Protein AF-A0A6A6N5U6-F1 (afdb_monomer)

Solvent-accessible surface area (backbone atoms only — not comparable to full-atom values): 8377 Å² total; per-residue (Å²): 116,73,58,66,79,73,29,61,70,48,81,73,49,75,57,101,58,34,41,31,28,42,36,33,36,92,87,66,54,73,41,81,46,74,48,70,51,99,62,58,75,65,56,50,51,46,48,49,50,46,50,54,54,56,46,68,54,52,45,99,92,49,81,81,57,92,73,93,66,92,74,72,61,67,66,62,62,77,65,44,90,63,82,64,67,68,58,68,69,41,53,82,89,50,30,67,61,45,67,78,37,42,69,42,50,54,51,50,52,53,49,52,48,34,64,33,37,83,52,70,89,68,29,68,53,71,68,58,50,48,59,52,49,68,75,57,109

Sequence (137 aa):
METLLKASAYILGSSKASIVYKAVLADGTAFAVRRIGESGVESFRDFENQVRFTAKFRHPNLVKSAFKSRIKPMDYWFNDRGQNQVLKLADVVIMADVVAKEDAMVACLKLGFSCACFAPEKRPSMKEALQVLEKIT

Structure (mmCIF, N/CA/C/O backbone):
data_AF-A0A6A6N5U6-F1
#
_entry.id   AF-A0A6A6N5U6-F1
#
loop_
_atom_site.group_PDB
_atom_site.id
_atom_site.type_symbol
_atom_site.label_atom_id
_atom_site.label_alt_id
_atom_site.label_comp_id
_atom_site.label_asym_id
_atom_site.label_entity_id
_atom_site.label_seq_id
_atom_site.pdbx_PDB_ins_code
_atom_site.Cartn_x
_atom_site.Cartn_y
_atom_site.Cartn_z
_atom_site.occupancy
_atom_site.B_iso_or_equiv
_atom_site.auth_seq_id
_atom_site.auth_comp_id
_atom_site.auth_asym_id
_atom_site.auth_atom_id
_atom_site.pdbx_PDB_model_num
ATOM 1 N N . MET A 1 1 ? -8.629 -19.668 13.238 1.00 44.62 1 MET A N 1
ATOM 2 C CA . MET A 1 1 ? -9.099 -20.030 11.880 1.00 44.62 1 MET A CA 1
ATOM 3 C C . MET A 1 1 ? -10.590 -20.350 11.869 1.00 44.62 1 MET A C 1
ATOM 5 O O . MET A 1 1 ? -11.243 -20.008 10.897 1.00 44.62 1 MET A O 1
ATOM 9 N N . GLU A 1 2 ? -11.147 -20.912 12.944 1.00 44.00 2 GLU A N 1
ATOM 10 C CA . GLU A 1 2 ? -12.566 -21.303 13.044 1.00 44.00 2 GLU A CA 1
ATOM 11 C C . GLU A 1 2 ? -13.583 -20.167 12.832 1.00 44.00 2 GLU A C 1
ATOM 13 O O . GLU A 1 2 ? -14.662 -20.400 12.300 1.00 44.00 2 GLU A O 1
ATOM 18 N N . THR A 1 3 ? -13.240 -18.922 13.174 1.00 51.66 3 THR A N 1
ATOM 19 C CA . THR A 1 3 ? -14.120 -17.757 12.973 1.00 51.66 3 THR A CA 1
ATOM 20 C C . THR A 1 3 ? -14.298 -17.353 11.510 1.00 51.66 3 THR A C 1
ATOM 22 O O . THR A 1 3 ? -15.339 -16.803 11.167 1.00 51.66 3 THR A O 1
ATOM 25 N N . LEU A 1 4 ? -13.331 -17.648 10.633 1.00 52.62 4 LEU A N 1
ATOM 26 C CA . LEU A 1 4 ? -13.454 -17.369 9.195 1.00 52.62 4 LEU A CA 1
ATOM 27 C C . LEU A 1 4 ? -14.400 -18.350 8.496 1.00 52.62 4 LEU A C 1
ATOM 29 O O . LEU A 1 4 ? -15.050 -17.975 7.529 1.00 52.62 4 LEU A O 1
ATOM 33 N N . LEU A 1 5 ? -14.511 -19.583 8.998 1.00 53.44 5 LEU A N 1
ATOM 34 C CA . LEU A 1 5 ? -15.376 -20.617 8.418 1.00 53.44 5 LEU A CA 1
ATOM 35 C C . LEU A 1 5 ? -16.870 -20.381 8.698 1.00 53.44 5 LEU A C 1
ATOM 37 O O . LEU A 1 5 ? -17.711 -20.966 8.027 1.00 53.44 5 LEU A O 1
ATOM 41 N N . LYS A 1 6 ? -17.204 -19.513 9.664 1.00 56.66 6 LYS A N 1
ATOM 42 C CA . LYS A 1 6 ? -18.583 -19.100 9.990 1.00 56.66 6 LYS A CA 1
ATOM 43 C C . LYS A 1 6 ? -18.967 -17.734 9.407 1.00 56.66 6 LYS A C 1
ATOM 45 O O . LYS A 1 6 ? -20.080 -17.271 9.637 1.00 56.66 6 LYS A O 1
ATOM 50 N N . ALA A 1 7 ? -18.054 -17.068 8.701 1.00 61.91 7 ALA A N 1
ATOM 51 C CA . ALA A 1 7 ? -18.298 -15.744 8.145 1.00 61.91 7 ALA A CA 1
ATOM 52 C C . ALA A 1 7 ? -19.185 -15.836 6.896 1.00 61.91 7 ALA A C 1
ATOM 54 O O . ALA A 1 7 ? -18.910 -16.628 5.993 1.00 61.91 7 ALA A O 1
ATOM 55 N N . SER A 1 8 ? -20.213 -14.989 6.800 1.00 68.81 8 SER A N 1
ATOM 56 C CA . SER A 1 8 ? -20.893 -14.771 5.523 1.00 68.81 8 SER A CA 1
ATOM 57 C C . SER A 1 8 ? -19.930 -14.054 4.571 1.00 68.81 8 SER A C 1
ATOM 59 O O . SER A 1 8 ? -19.251 -13.094 4.953 1.00 68.81 8 SER A O 1
ATOM 61 N N . ALA A 1 9 ? -19.825 -14.559 3.341 1.00 74.50 9 ALA A N 1
ATOM 62 C CA . ALA A 1 9 ? -18.918 -14.038 2.328 1.00 74.50 9 ALA A CA 1
ATOM 63 C C . ALA A 1 9 ? -19.692 -13.670 1.062 1.00 74.50 9 ALA A C 1
ATOM 65 O O . ALA A 1 9 ? -20.457 -14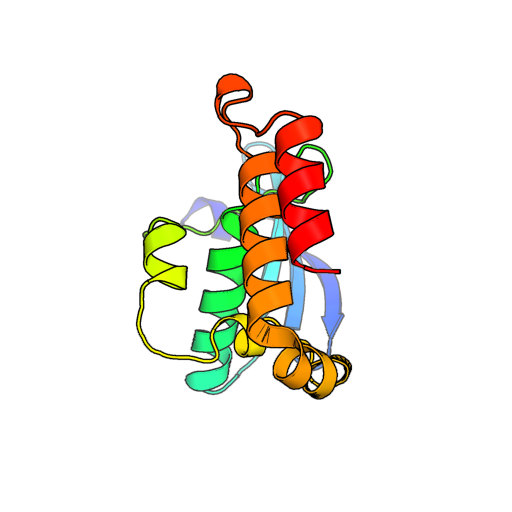.479 0.542 1.00 74.50 9 ALA A O 1
ATOM 66 N N . TYR A 1 10 ? -19.468 -12.463 0.550 1.00 83.06 10 TYR A N 1
ATOM 67 C CA . TYR A 1 10 ? -20.023 -12.020 -0.728 1.00 83.06 10 TYR A CA 1
ATOM 68 C C . TYR A 1 10 ? -18.951 -11.356 -1.585 1.00 83.06 10 TYR A C 1
ATOM 70 O O . TYR A 1 10 ? -18.010 -10.749 -1.069 1.00 83.06 10 TYR A O 1
ATOM 78 N N . ILE A 1 11 ? -19.068 -11.500 -2.903 1.00 88.31 11 ILE A N 1
ATOM 79 C CA . ILE A 1 11 ? -18.075 -10.998 -3.854 1.00 88.31 11 ILE A CA 1
ATOM 80 C C . ILE A 1 11 ? -18.199 -9.473 -3.947 1.00 88.31 11 ILE A C 1
ATOM 82 O O . ILE A 1 11 ? -19.277 -8.944 -4.197 1.00 88.31 11 ILE A O 1
ATOM 86 N N . LEU A 1 12 ? -17.082 -8.777 -3.742 1.00 89.75 12 LEU A N 1
ATOM 87 C CA . LEU A 1 12 ? -16.948 -7.336 -3.974 1.00 89.75 12 LEU A CA 1
ATOM 88 C C . LEU A 1 12 ? -16.442 -7.030 -5.385 1.00 89.75 12 LEU A C 1
ATOM 90 O O . LEU A 1 12 ? -16.723 -5.966 -5.924 1.00 89.75 12 LEU A O 1
ATOM 94 N N . GLY A 1 13 ? -15.670 -7.945 -5.973 1.00 89.00 13 GLY A N 1
ATOM 95 C CA . GLY A 1 13 ? -15.162 -7.803 -7.330 1.00 89.00 13 GLY A CA 1
ATOM 96 C C . GLY A 1 13 ? -14.256 -8.958 -7.734 1.00 89.00 13 GLY A C 1
ATOM 97 O O . GLY A 1 13 ? -13.700 -9.661 -6.887 1.00 89.00 13 GLY A O 1
ATOM 98 N N . SER A 1 14 ? -14.093 -9.140 -9.039 1.00 88.19 14 SER A N 1
ATOM 99 C CA . SER A 1 14 ? -13.239 -10.169 -9.630 1.00 88.19 14 SER A CA 1
ATOM 100 C C . SER A 1 14 ? -12.376 -9.583 -10.741 1.00 88.19 14 SER A C 1
ATOM 102 O O . SER A 1 14 ? -12.836 -8.761 -11.527 1.00 88.19 14 SER A O 1
ATOM 104 N N . SER A 1 15 ? -11.140 -10.053 -10.834 1.00 79.81 15 SER A N 1
ATOM 105 C CA . SER A 1 15 ? -10.243 -9.871 -11.970 1.00 79.81 15 SER A CA 1
ATOM 106 C C . SER A 1 15 ? -9.791 -11.242 -12.479 1.00 79.81 15 SER A C 1
ATOM 108 O O . SER A 1 15 ? -9.983 -12.254 -11.807 1.00 79.81 15 SER A O 1
ATOM 110 N N . LYS A 1 16 ? -9.137 -11.289 -13.647 1.00 77.19 16 LYS A N 1
ATOM 111 C CA . LYS A 1 16 ? -8.607 -12.537 -14.231 1.00 77.19 16 LYS A CA 1
ATOM 112 C C . LYS A 1 16 ? -7.696 -13.322 -13.269 1.00 77.19 16 LYS A C 1
ATOM 114 O O . LYS A 1 16 ? -7.601 -14.536 -13.381 1.00 77.19 16 LYS A O 1
ATOM 119 N N . ALA A 1 17 ? -7.047 -12.634 -12.327 1.00 71.94 17 ALA A N 1
ATOM 120 C CA . ALA A 1 17 ? -6.072 -13.211 -11.403 1.00 71.94 17 ALA A CA 1
ATOM 121 C C . ALA A 1 17 ? -6.533 -13.257 -9.932 1.00 71.94 17 ALA A C 1
ATOM 123 O O . ALA A 1 17 ? -5.829 -13.816 -9.089 1.00 71.94 17 ALA A O 1
ATOM 124 N N . SER A 1 18 ? -7.673 -12.653 -9.573 1.00 77.69 18 SER A N 1
ATOM 125 C CA . SER A 1 18 ? -8.087 -12.574 -8.165 1.00 77.69 18 SER A CA 1
ATOM 126 C C . SER A 1 18 ? -9.582 -12.348 -7.974 1.00 77.69 18 SER A C 1
ATOM 128 O O . SER A 1 18 ? -10.248 -11.754 -8.816 1.00 77.69 18 SER A O 1
ATOM 130 N N . ILE A 1 19 ? -10.100 -12.755 -6.819 1.00 84.25 19 ILE A N 1
ATOM 131 C CA . ILE A 1 19 ? -11.459 -12.433 -6.377 1.00 84.25 19 ILE A CA 1
ATOM 132 C C . ILE A 1 19 ? -11.366 -11.777 -5.004 1.00 84.25 19 ILE A C 1
ATOM 134 O O . ILE A 1 19 ? -10.645 -12.255 -4.127 1.00 84.25 19 ILE A O 1
ATOM 138 N N . VAL A 1 20 ? -12.085 -10.676 -4.813 1.00 87.56 20 VAL A N 1
ATOM 139 C CA . VAL A 1 20 ? -12.192 -9.974 -3.535 1.00 87.56 20 VAL A CA 1
ATOM 140 C C . VAL A 1 20 ? -13.560 -10.254 -2.929 1.00 87.56 20 VAL A C 1
ATOM 142 O O . VAL A 1 20 ? -14.584 -10.026 -3.570 1.00 87.56 20 VAL A O 1
ATOM 145 N N . TYR A 1 21 ? -13.574 -10.712 -1.682 1.00 90.19 21 TYR A N 1
ATOM 146 C CA . TYR A 1 21 ? -14.773 -10.977 -0.892 1.00 90.19 21 TYR A CA 1
ATOM 147 C C . TYR A 1 21 ? -14.871 -9.979 0.257 1.00 90.19 21 TYR A C 1
ATOM 149 O O . TYR A 1 21 ? -13.846 -9.583 0.811 1.00 90.19 21 TYR A O 1
ATOM 157 N N . LYS A 1 22 ? -16.084 -9.633 0.683 1.00 88.56 22 LYS A N 1
ATOM 158 C CA . LYS A 1 22 ? -16.311 -9.117 2.033 1.00 88.56 22 LYS A CA 1
ATOM 159 C C . LYS A 1 22 ? -16.624 -10.296 2.942 1.00 88.56 22 LYS A C 1
ATOM 161 O O . LYS A 1 22 ? -17.596 -10.998 2.694 1.00 88.56 22 LYS A O 1
ATOM 166 N N . ALA A 1 23 ? -15.813 -10.484 3.976 1.00 87.19 23 ALA A N 1
ATOM 167 C CA . ALA A 1 23 ? -16.039 -11.451 5.042 1.00 87.19 23 ALA A CA 1
ATOM 168 C C . ALA A 1 23 ? -16.414 -10.705 6.324 1.00 87.19 23 ALA A C 1
ATOM 170 O O . ALA A 1 23 ? -15.704 -9.781 6.719 1.00 87.19 23 ALA A O 1
ATOM 171 N N . VAL A 1 24 ? -17.514 -11.090 6.968 1.00 86.56 24 VAL A N 1
ATOM 172 C CA . VAL A 1 24 ? -17.937 -10.518 8.256 1.00 86.56 24 VAL A CA 1
ATOM 173 C C . VAL A 1 24 ? -17.730 -11.563 9.347 1.00 86.56 24 VAL A C 1
ATOM 175 O O . VAL A 1 24 ? -18.308 -12.646 9.283 1.00 86.56 24 VAL A O 1
ATOM 178 N N . LEU A 1 25 ? -16.867 -11.265 10.319 1.00 84.38 25 LEU A N 1
ATOM 179 C CA . LEU A 1 25 ? -16.624 -12.144 11.462 1.00 84.38 25 LEU A CA 1
ATOM 180 C C . LEU A 1 25 ? -17.823 -12.149 12.422 1.00 84.38 25 LEU A C 1
ATOM 182 O O . LEU A 1 25 ? -18.683 -11.274 12.373 1.00 84.38 25 LEU A O 1
ATOM 186 N N . ALA A 1 26 ? -17.849 -13.121 13.337 1.00 81.88 26 ALA A N 1
ATOM 187 C CA . ALA A 1 26 ? -18.910 -13.256 14.339 1.00 81.88 26 ALA A CA 1
ATOM 188 C C . ALA A 1 26 ? -19.056 -12.030 15.265 1.00 81.88 26 ALA A C 1
ATOM 190 O O . ALA A 1 26 ? -20.136 -11.796 15.792 1.00 81.88 26 ALA A O 1
ATOM 191 N N . ASP A 1 27 ? -17.990 -11.243 15.442 1.00 84.56 27 ASP A N 1
ATOM 192 C CA . ASP A 1 27 ? -17.999 -9.990 16.209 1.00 84.56 27 ASP A CA 1
ATOM 193 C C . ASP A 1 27 ? -18.498 -8.772 15.400 1.00 84.56 27 ASP A C 1
ATOM 195 O O . ASP A 1 27 ? -18.491 -7.650 15.898 1.00 84.56 27 ASP A O 1
ATOM 199 N N . GLY A 1 28 ? -18.921 -8.976 14.147 1.00 84.62 28 GLY A N 1
ATOM 200 C CA . GLY A 1 28 ? -19.375 -7.924 13.236 1.00 84.62 28 GLY A CA 1
ATOM 201 C C . GLY A 1 28 ? -18.254 -7.228 12.455 1.00 84.62 28 GLY A C 1
ATOM 202 O O . GLY A 1 28 ? -18.543 -6.421 11.567 1.00 84.62 28 GLY A O 1
ATOM 203 N N . THR A 1 29 ? -16.981 -7.545 12.714 1.00 85.56 29 THR A N 1
ATOM 204 C CA . THR A 1 29 ? -15.850 -6.938 11.998 1.00 85.56 29 THR A CA 1
ATOM 205 C C . THR A 1 29 ? -15.828 -7.396 10.542 1.00 85.56 29 THR A C 1
ATOM 207 O O . THR A 1 29 ? -15.764 -8.593 10.249 1.00 85.56 29 THR A O 1
ATOM 210 N N . ALA A 1 30 ? -15.835 -6.441 9.611 1.00 87.06 30 ALA A N 1
ATOM 211 C CA . ALA A 1 30 ? -15.784 -6.711 8.179 1.00 87.06 30 ALA A CA 1
ATOM 212 C C . ALA A 1 30 ? -14.354 -6.622 7.620 1.00 87.06 30 ALA A C 1
ATOM 214 O O . ALA A 1 30 ? -13.635 -5.653 7.859 1.00 87.06 30 ALA A O 1
ATOM 215 N N . PHE A 1 31 ? -13.977 -7.602 6.802 1.00 86.12 31 PHE A N 1
ATOM 216 C CA . PHE A 1 31 ? -12.699 -7.679 6.099 1.00 86.12 31 PHE A CA 1
ATOM 217 C C . PHE A 1 31 ? -12.920 -7.770 4.593 1.00 86.12 31 PHE A C 1
ATOM 219 O O . PHE A 1 31 ? -13.789 -8.508 4.133 1.00 86.12 31 PHE A O 1
ATOM 226 N N . ALA A 1 32 ? -12.081 -7.082 3.820 1.00 88.31 32 ALA A N 1
ATOM 227 C CA . ALA A 1 32 ? -11.906 -7.384 2.406 1.00 88.31 32 ALA A CA 1
ATOM 228 C C . ALA A 1 32 ? -10.840 -8.481 2.265 1.00 88.31 32 ALA A C 1
ATOM 230 O O . ALA A 1 32 ? -9.681 -8.283 2.631 1.00 88.31 32 ALA A O 1
ATOM 231 N N . VAL A 1 33 ? -11.226 -9.644 1.749 1.00 85.75 33 VAL A N 1
ATOM 232 C CA . VAL A 1 33 ? -10.345 -10.798 1.544 1.00 85.75 33 VAL A CA 1
ATOM 233 C C . VAL A 1 33 ? -10.093 -10.945 0.053 1.00 85.75 33 VAL A C 1
ATOM 235 O O . VAL A 1 33 ? -11.004 -11.287 -0.693 1.00 85.75 33 VAL A O 1
ATOM 238 N N . ARG A 1 34 ? -8.862 -10.701 -0.403 1.00 84.25 34 ARG A N 1
ATOM 239 C CA . ARG A 1 34 ? -8.464 -10.963 -1.792 1.00 84.25 34 ARG A CA 1
ATOM 240 C C . ARG A 1 34 ? -7.886 -12.374 -1.894 1.00 84.25 34 ARG A C 1
ATOM 242 O O . ARG A 1 34 ? -6.772 -12.617 -1.440 1.00 84.25 34 ARG A O 1
ATOM 249 N N . ARG A 1 35 ? -8.640 -13.298 -2.491 1.00 81.12 35 ARG A N 1
ATOM 250 C CA . ARG A 1 35 ? -8.143 -14.617 -2.903 1.00 81.12 35 ARG A CA 1
ATOM 251 C C . ARG A 1 35 ? -7.420 -14.460 -4.232 1.00 81.12 35 ARG A C 1
ATOM 253 O O . ARG A 1 35 ? -8.002 -13.964 -5.196 1.00 81.12 35 ARG A O 1
ATOM 260 N N . ILE A 1 36 ? -6.173 -14.897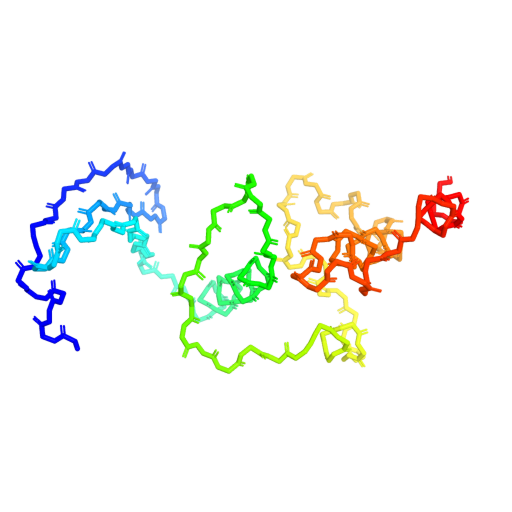 -4.277 1.00 76.56 36 ILE A N 1
ATOM 261 C CA . ILE A 1 36 ? -5.392 -14.971 -5.510 1.00 76.56 36 ILE A CA 1
ATOM 262 C C . ILE A 1 36 ? -5.704 -16.311 -6.193 1.00 76.56 36 ILE A C 1
ATOM 264 O O . ILE A 1 36 ? -5.921 -17.313 -5.504 1.00 76.56 36 ILE A O 1
ATOM 268 N N . GLY A 1 37 ? -5.829 -16.313 -7.523 1.00 71.62 37 GLY A N 1
ATOM 269 C CA . GLY A 1 37 ? -6.000 -17.537 -8.315 1.00 71.62 37 GLY A CA 1
ATOM 270 C C . GLY A 1 37 ? -4.747 -18.421 -8.309 1.00 71.62 37 GLY A C 1
ATOM 271 O O . GLY A 1 37 ? -3.729 -18.054 -7.718 1.00 71.62 37 GLY A O 1
ATOM 272 N N . GLU A 1 38 ? -4.809 -19.582 -8.973 1.00 65.62 38 GLU A N 1
ATOM 273 C CA . GLU A 1 38 ? -3.606 -20.383 -9.231 1.00 65.62 38 GLU A CA 1
ATOM 274 C C . GLU A 1 38 ? -2.588 -19.522 -9.974 1.00 65.62 38 GLU A C 1
ATOM 276 O O . GLU A 1 38 ? -2.832 -19.000 -11.060 1.00 65.62 38 GLU A O 1
ATOM 281 N N . SER A 1 39 ? -1.465 -19.303 -9.312 1.00 59.56 39 SER A N 1
ATOM 282 C CA . SER A 1 39 ? -0.405 -18.422 -9.752 1.00 59.56 39 SER A CA 1
ATOM 283 C C . SER A 1 39 ? 0.896 -19.100 -9.317 1.00 59.56 39 SER A C 1
ATOM 285 O O . SER A 1 39 ? 0.950 -19.718 -8.250 1.00 59.56 39 SER A O 1
ATOM 287 N N . GLY A 1 40 ? 1.905 -19.118 -10.191 1.00 60.06 40 GLY A N 1
ATOM 288 C CA . GLY A 1 40 ? 3.168 -19.811 -9.930 1.00 60.06 40 GLY A CA 1
ATOM 289 C C . GLY A 1 40 ? 3.852 -19.329 -8.643 1.00 60.06 40 GLY A C 1
ATOM 290 O O . GLY A 1 40 ? 3.560 -18.250 -8.118 1.00 60.06 40 GLY A O 1
ATOM 291 N N . VAL A 1 41 ? 4.806 -20.114 -8.139 1.00 56.78 41 VAL A N 1
ATOM 292 C CA . VAL A 1 41 ? 5.561 -19.810 -6.905 1.00 56.78 41 VAL A CA 1
ATOM 293 C C . VAL A 1 41 ? 6.155 -18.391 -6.923 1.00 56.78 41 VAL A C 1
ATOM 295 O O . VAL A 1 41 ? 6.171 -17.712 -5.897 1.00 56.78 41 VAL A O 1
ATOM 298 N N . GLU A 1 42 ? 6.580 -17.912 -8.093 1.00 57.06 42 GLU A N 1
ATOM 299 C CA . GLU A 1 42 ? 7.118 -16.559 -8.283 1.00 57.06 42 GLU A CA 1
ATOM 300 C C . GLU A 1 42 ? 6.065 -15.468 -8.054 1.00 57.06 42 GLU A C 1
ATOM 302 O O . GLU A 1 42 ? 6.284 -14.569 -7.247 1.00 57.06 42 GLU A O 1
ATOM 307 N N . SER A 1 43 ? 4.870 -15.602 -8.635 1.00 66.44 43 SER A N 1
ATOM 308 C CA . SER A 1 43 ? 3.771 -14.652 -8.412 1.00 66.44 43 SER A CA 1
ATOM 309 C C . SER A 1 43 ? 3.257 -14.634 -6.970 1.00 66.44 43 SER A C 1
ATOM 311 O O . SER A 1 43 ? 2.845 -13.580 -6.484 1.00 66.44 43 SER A O 1
ATOM 313 N N . PHE A 1 44 ? 3.331 -15.757 -6.245 1.00 67.56 44 PHE A N 1
ATOM 314 C CA . PHE A 1 44 ? 3.035 -15.769 -4.810 1.00 67.56 44 PHE A CA 1
ATOM 315 C C . PHE A 1 44 ? 4.100 -15.011 -4.009 1.00 67.56 44 PHE A C 1
ATOM 317 O O . PHE A 1 44 ? 3.766 -14.256 -3.096 1.00 67.56 44 PHE A O 1
ATOM 324 N N . ARG A 1 45 ? 5.380 -15.175 -4.366 1.00 68.38 45 ARG A N 1
ATOM 325 C CA . ARG A 1 45 ? 6.494 -14.462 -3.730 1.00 68.38 45 ARG A CA 1
ATOM 326 C C . ARG A 1 45 ? 6.410 -12.958 -3.982 1.00 68.38 45 ARG A C 1
ATOM 328 O O . ARG A 1 45 ? 6.598 -12.183 -3.048 1.00 68.38 45 ARG A O 1
ATOM 335 N N . ASP A 1 46 ? 6.087 -12.540 -5.200 1.00 68.44 46 ASP A N 1
ATOM 336 C CA . ASP A 1 46 ? 5.913 -11.126 -5.542 1.00 68.44 46 ASP A CA 1
ATOM 337 C C . ASP A 1 46 ? 4.694 -10.519 -4.848 1.00 68.44 46 ASP A C 1
ATOM 339 O O . ASP A 1 46 ? 4.787 -9.434 -4.270 1.00 68.44 46 ASP A O 1
ATOM 343 N N . PHE A 1 47 ? 3.586 -11.260 -4.787 1.00 70.75 47 PHE A N 1
ATOM 344 C CA . PHE A 1 47 ? 2.419 -10.869 -4.003 1.00 70.75 47 PHE A CA 1
ATOM 345 C C . P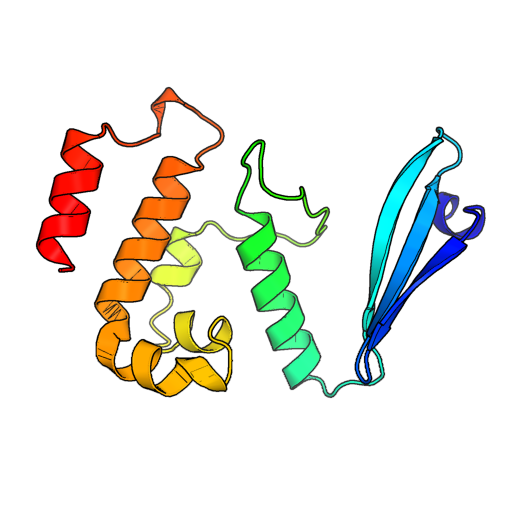HE A 1 47 ? 2.745 -10.731 -2.510 1.00 70.75 47 PHE A C 1
ATOM 347 O O . PHE A 1 47 ? 2.404 -9.716 -1.901 1.00 70.75 47 PHE A O 1
ATOM 354 N N . GLU A 1 48 ? 3.439 -11.705 -1.909 1.00 74.00 48 GLU A N 1
ATOM 355 C CA . GLU A 1 48 ? 3.876 -11.608 -0.513 1.00 74.00 48 GLU A CA 1
ATOM 356 C C . GLU A 1 48 ? 4.755 -10.370 -0.304 1.00 74.00 48 GLU A C 1
ATOM 358 O O . GLU A 1 48 ? 4.575 -9.658 0.686 1.00 74.00 48 GLU A O 1
ATOM 363 N N . ASN A 1 49 ? 5.675 -10.084 -1.225 1.00 72.38 49 ASN A N 1
ATOM 364 C CA . ASN A 1 49 ? 6.549 -8.918 -1.141 1.00 72.38 49 ASN A CA 1
ATOM 365 C C . ASN A 1 49 ? 5.744 -7.610 -1.192 1.00 72.38 49 ASN A C 1
ATOM 367 O O . ASN A 1 49 ? 5.934 -6.746 -0.332 1.00 72.38 49 ASN A O 1
ATOM 371 N N . GLN A 1 50 ? 4.800 -7.488 -2.130 1.00 71.31 50 GLN A N 1
ATOM 372 C CA . GLN A 1 50 ? 3.923 -6.319 -2.250 1.00 71.31 50 GLN A CA 1
ATOM 373 C C . GLN A 1 50 ? 3.040 -6.130 -1.010 1.00 71.31 50 GLN A C 1
ATOM 375 O O . GLN A 1 50 ? 2.963 -5.027 -0.460 1.00 71.31 50 GLN A O 1
ATOM 380 N N . VAL A 1 51 ? 2.406 -7.197 -0.516 1.00 75.12 51 VAL A N 1
ATOM 381 C CA . VAL A 1 51 ? 1.564 -7.147 0.691 1.00 75.12 51 VAL A CA 1
ATOM 382 C C . VAL A 1 51 ? 2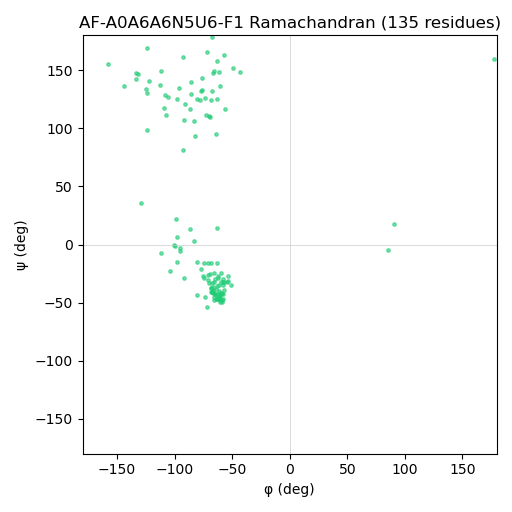.402 -6.823 1.924 1.00 75.12 51 VAL A C 1
ATOM 384 O O . VAL A 1 51 ? 2.013 -5.985 2.733 1.00 75.12 51 VAL A O 1
ATOM 387 N N . ARG A 1 52 ? 3.585 -7.428 2.072 1.00 74.69 52 ARG A N 1
ATOM 388 C CA . ARG A 1 52 ? 4.505 -7.146 3.181 1.00 74.69 52 ARG A CA 1
ATOM 389 C C . ARG A 1 52 ? 4.993 -5.700 3.153 1.00 74.69 52 ARG A C 1
ATOM 391 O O . ARG A 1 52 ? 5.199 -5.128 4.221 1.00 74.69 52 ARG A O 1
ATOM 398 N N . PHE A 1 53 ? 5.205 -5.121 1.973 1.00 72.44 53 PHE A N 1
ATOM 399 C CA . PHE A 1 53 ? 5.622 -3.729 1.831 1.00 72.44 53 PHE A CA 1
ATOM 400 C C . PHE A 1 53 ? 4.484 -2.764 2.165 1.00 72.44 53 PHE A C 1
ATOM 402 O O . PHE A 1 53 ? 4.628 -1.924 3.051 1.00 72.44 53 PHE A O 1
ATOM 409 N N . THR A 1 54 ? 3.328 -2.930 1.525 1.00 73.62 54 THR A N 1
ATOM 410 C CA . THR A 1 54 ? 2.147 -2.085 1.763 1.00 73.62 54 THR A CA 1
ATOM 411 C C . THR A 1 54 ? 1.655 -2.174 3.209 1.00 73.62 54 THR A C 1
ATOM 413 O O . THR A 1 54 ? 1.309 -1.149 3.792 1.00 73.62 54 THR A O 1
ATOM 416 N N . ALA A 1 55 ? 1.752 -3.344 3.851 1.00 76.81 55 ALA A N 1
ATOM 417 C CA . ALA A 1 55 ? 1.403 -3.530 5.262 1.00 76.81 55 ALA A CA 1
ATOM 418 C C . ALA A 1 55 ? 2.262 -2.743 6.255 1.00 76.81 55 ALA A C 1
ATOM 420 O O . ALA A 1 55 ? 1.871 -2.593 7.417 1.00 76.81 55 ALA A O 1
ATOM 421 N N . LYS A 1 56 ? 3.424 -2.236 5.827 1.00 73.81 56 LYS A N 1
ATOM 422 C CA . LYS A 1 56 ? 4.256 -1.360 6.657 1.00 73.81 56 LYS A CA 1
ATOM 423 C C . LYS A 1 56 ? 3.679 0.052 6.748 1.00 73.81 56 LYS A C 1
ATOM 425 O O . LYS A 1 56 ? 3.914 0.720 7.752 1.00 73.81 56 LYS A O 1
ATOM 430 N N . PHE A 1 57 ? 2.916 0.504 5.752 1.00 74.62 57 PHE A N 1
ATOM 431 C CA . PHE A 1 57 ? 2.325 1.838 5.765 1.00 74.62 57 PHE A CA 1
ATOM 432 C C . PHE A 1 57 ? 1.097 1.881 6.673 1.00 74.62 57 PHE A C 1
ATOM 434 O O . PHE A 1 57 ? 0.136 1.131 6.506 1.00 74.62 57 PHE A O 1
ATOM 441 N N . ARG A 1 58 ? 1.115 2.799 7.642 1.00 74.88 58 ARG A N 1
ATOM 442 C CA . ARG A 1 58 ? -0.035 3.092 8.500 1.00 74.88 58 ARG A CA 1
ATOM 443 C C . ARG A 1 58 ? -0.371 4.566 8.404 1.00 74.88 58 ARG A C 1
ATOM 445 O O . ARG A 1 58 ? 0.221 5.392 9.085 1.00 74.88 58 ARG A O 1
ATOM 452 N N . HIS A 1 59 ? -1.364 4.877 7.585 1.00 76.00 59 HIS A N 1
ATOM 453 C CA . HIS A 1 59 ? -1.845 6.238 7.401 1.00 76.00 59 HIS A CA 1
ATOM 454 C C . HIS A 1 59 ? -3.377 6.262 7.496 1.00 76.00 59 HIS A C 1
ATOM 456 O O . HIS A 1 59 ? -3.999 5.292 7.064 1.00 76.00 59 HIS A O 1
ATOM 462 N N . PRO A 1 60 ? -4.009 7.332 8.020 1.00 77.94 60 PRO A N 1
ATOM 463 C CA . PRO A 1 60 ? -5.471 7.438 8.085 1.00 77.94 60 PRO A CA 1
ATOM 464 C C . PRO A 1 60 ? -6.177 7.220 6.738 1.00 77.94 60 PRO A C 1
ATOM 466 O O . PRO A 1 60 ? -7.265 6.658 6.703 1.00 77.94 60 PRO A O 1
ATOM 469 N N . ASN A 1 61 ? -5.516 7.596 5.639 1.00 81.44 61 ASN A N 1
ATOM 470 C CA . ASN A 1 61 ? -6.047 7.482 4.275 1.00 81.44 61 ASN A CA 1
ATOM 471 C C . ASN A 1 61 ? -5.563 6.228 3.521 1.00 81.44 61 ASN A C 1
ATOM 473 O O . ASN A 1 61 ? -5.814 6.105 2.326 1.00 81.44 61 ASN A O 1
ATOM 477 N N . LEU A 1 62 ? -4.838 5.316 4.181 1.00 78.12 62 LEU A N 1
ATOM 478 C CA . LEU A 1 62 ? -4.410 4.044 3.594 1.00 78.12 62 LEU A CA 1
ATOM 479 C C . LEU A 1 62 ? -5.123 2.884 4.285 1.00 78.12 62 LEU A C 1
ATOM 481 O O . LEU A 1 62 ? -5.241 2.834 5.511 1.00 78.12 62 LEU A O 1
ATOM 485 N N . VAL A 1 63 ? -5.578 1.921 3.485 1.00 80.50 63 VAL A N 1
ATOM 486 C CA . VAL A 1 63 ? -6.241 0.723 4.000 1.00 80.50 63 VAL A CA 1
ATOM 487 C C . VAL A 1 63 ? -5.256 -0.071 4.854 1.00 80.50 63 VAL A C 1
ATOM 489 O O . VAL A 1 63 ? -4.179 -0.452 4.400 1.00 80.50 63 VAL A O 1
ATOM 492 N N . LYS A 1 64 ? -5.644 -0.363 6.098 1.00 77.56 64 LYS A N 1
ATOM 493 C CA . LYS A 1 64 ? -4.863 -1.230 6.984 1.00 77.56 64 LYS A CA 1
ATOM 494 C C . LYS A 1 64 ? -4.943 -2.667 6.477 1.00 77.56 64 LYS A C 1
ATOM 496 O O . LYS A 1 64 ? -5.986 -3.308 6.586 1.00 77.56 64 LYS A O 1
ATOM 501 N N . SER A 1 65 ? -3.841 -3.199 5.966 1.00 72.25 65 SER A N 1
ATOM 502 C CA . SER A 1 65 ? -3.749 -4.618 5.619 1.00 72.25 65 SER A CA 1
ATOM 503 C C . SER A 1 65 ? -3.345 -5.454 6.836 1.00 72.25 65 SER A C 1
ATOM 505 O O . SER A 1 65 ? -2.336 -5.175 7.487 1.00 72.25 65 SER A O 1
ATOM 507 N N . ALA A 1 66 ? -4.094 -6.518 7.119 1.00 65.06 66 ALA A N 1
ATOM 508 C CA . ALA A 1 66 ? -3.769 -7.488 8.160 1.00 65.06 66 ALA A CA 1
ATOM 509 C C . ALA A 1 66 ? -2.967 -8.662 7.569 1.00 65.06 66 ALA A C 1
ATOM 511 O O . ALA A 1 66 ? -3.523 -9.716 7.271 1.00 65.06 66 ALA A O 1
ATOM 512 N N . PHE A 1 67 ? -1.655 -8.485 7.387 1.00 68.25 67 PHE A N 1
ATOM 513 C CA . PHE A 1 67 ? -0.749 -9.571 6.996 1.00 68.25 67 PHE A CA 1
ATOM 514 C C . PHE A 1 67 ? -0.032 -10.133 8.232 1.00 68.25 67 PHE A C 1
ATOM 516 O O . PHE A 1 67 ? 0.574 -9.380 8.992 1.00 68.25 67 PHE A O 1
ATOM 523 N N . LYS A 1 68 ? -0.122 -11.450 8.465 1.00 55.09 68 LYS A N 1
ATOM 524 C CA . LYS A 1 68 ? 0.346 -12.118 9.702 1.00 55.09 68 LYS A CA 1
ATOM 525 C C . LYS A 1 68 ? 1.730 -12.784 9.602 1.00 55.09 68 LYS A C 1
ATOM 527 O O . LYS A 1 68 ? 2.031 -13.674 10.392 1.00 55.09 68 LYS A O 1
ATOM 532 N N . SER A 1 69 ? 2.586 -12.386 8.664 1.00 60.38 69 SER A N 1
ATOM 533 C CA . SER A 1 69 ? 3.973 -12.879 8.626 1.00 60.38 69 SER A CA 1
ATOM 534 C C . SER A 1 69 ? 4.925 -11.947 9.392 1.00 60.38 69 SER A C 1
ATOM 536 O O . SER A 1 69 ? 4.592 -10.793 9.665 1.00 60.38 69 SER A O 1
ATOM 538 N N . ARG A 1 70 ? 6.122 -12.431 9.767 1.00 58.81 70 ARG A N 1
ATOM 539 C CA . ARG A 1 70 ? 7.168 -11.590 10.378 1.00 58.81 70 ARG A CA 1
ATOM 540 C C . ARG A 1 70 ? 7.624 -10.525 9.372 1.00 58.81 70 ARG A C 1
ATOM 542 O O . ARG A 1 70 ? 8.499 -10.782 8.540 1.00 58.81 70 ARG A O 1
ATOM 549 N N . ILE A 1 71 ? 7.041 -9.330 9.453 1.00 61.78 71 ILE A N 1
ATOM 550 C CA . ILE A 1 71 ? 7.444 -8.159 8.669 1.00 61.78 71 ILE A CA 1
ATOM 551 C C . ILE A 1 71 ? 8.812 -7.697 9.183 1.00 61.78 71 ILE A C 1
ATOM 553 O O . ILE A 1 71 ? 8.933 -7.197 10.297 1.00 61.78 71 ILE A O 1
ATOM 557 N N . LYS A 1 72 ? 9.860 -7.885 8.372 1.00 62.88 72 LYS A N 1
ATOM 558 C CA . LYS A 1 72 ? 11.192 -7.347 8.680 1.00 62.88 72 LYS A CA 1
ATOM 559 C C . LYS A 1 72 ? 11.168 -5.807 8.625 1.00 62.88 72 LYS A C 1
ATOM 561 O O . LYS A 1 72 ? 10.444 -5.271 7.772 1.00 62.88 72 LYS A O 1
ATOM 566 N N . PRO A 1 73 ? 11.975 -5.114 9.456 1.00 63.16 73 PRO A N 1
ATOM 567 C CA . PRO A 1 73 ? 12.153 -3.663 9.388 1.00 63.16 73 PRO A CA 1
ATOM 568 C C . PRO A 1 73 ? 12.454 -3.188 7.964 1.00 63.16 73 PRO A C 1
ATOM 570 O O . PRO A 1 73 ? 12.983 -3.944 7.145 1.00 63.16 73 PRO A O 1
ATOM 573 N N . MET A 1 74 ? 12.078 -1.951 7.643 1.00 64.50 74 MET A N 1
ATOM 574 C CA . MET A 1 74 ? 12.237 -1.423 6.287 1.00 64.50 74 MET A CA 1
ATOM 575 C C . MET A 1 74 ? 13.711 -1.238 5.899 1.00 64.50 74 MET A C 1
ATOM 577 O O . MET A 1 74 ? 14.069 -1.551 4.768 1.00 64.50 74 MET A O 1
ATOM 581 N N . ASP A 1 75 ? 14.575 -0.898 6.854 1.00 63.50 75 ASP A N 1
ATOM 582 C CA . ASP A 1 75 ? 16.029 -0.827 6.645 1.00 63.50 75 ASP A CA 1
ATOM 583 C C . ASP A 1 75 ? 16.602 -2.163 6.164 1.00 63.50 75 ASP A C 1
ATOM 585 O O . ASP A 1 75 ? 17.512 -2.204 5.349 1.00 63.50 75 ASP A O 1
ATOM 589 N N . TYR A 1 76 ? 16.003 -3.277 6.595 1.00 64.19 76 TYR A N 1
ATOM 590 C CA . TYR A 1 76 ? 16.391 -4.618 6.161 1.00 64.19 76 TYR A CA 1
ATOM 591 C C . TYR A 1 76 ? 16.042 -4.901 4.693 1.00 64.19 76 TYR A C 1
ATOM 593 O O . TYR A 1 76 ? 16.644 -5.775 4.087 1.00 64.19 76 TYR A O 1
ATOM 601 N N . TRP A 1 77 ? 15.043 -4.210 4.137 1.00 61.56 77 TRP A N 1
ATOM 602 C CA . TRP A 1 77 ? 14.681 -4.317 2.721 1.00 61.56 77 TRP A CA 1
ATOM 603 C C . TRP A 1 77 ? 15.615 -3.471 1.858 1.00 61.56 77 TRP A C 1
ATOM 605 O O . TRP A 1 77 ? 16.123 -3.953 0.855 1.00 61.56 77 TRP A O 1
ATOM 615 N N . PHE A 1 78 ? 15.911 -2.244 2.289 1.00 62.94 78 PHE A N 1
ATOM 616 C CA . PHE A 1 78 ? 16.793 -1.350 1.538 1.00 62.94 78 PHE A CA 1
ATOM 617 C C . PHE A 1 78 ? 18.289 -1.676 1.661 1.00 62.94 78 PHE A C 1
ATOM 619 O O . PHE A 1 78 ? 19.055 -1.247 0.806 1.00 62.94 78 PHE A O 1
ATOM 626 N N . ASN A 1 79 ? 18.708 -2.402 2.702 1.00 58.03 79 ASN A N 1
ATOM 627 C CA . ASN A 1 79 ? 20.108 -2.797 2.906 1.00 58.03 79 ASN A CA 1
ATOM 628 C C . ASN A 1 79 ? 20.438 -4.199 2.368 1.00 58.03 79 ASN A C 1
ATOM 630 O O . ASN A 1 79 ? 21.601 -4.606 2.403 1.00 58.03 79 ASN A O 1
ATOM 634 N N . ASP A 1 80 ? 19.447 -4.957 1.893 1.00 55.41 80 ASP A N 1
ATOM 635 C CA . ASP A 1 80 ? 19.707 -6.227 1.221 1.00 55.41 80 ASP A CA 1
ATOM 636 C C . ASP A 1 80 ? 20.304 -5.902 -0.154 1.00 55.41 80 ASP A C 1
ATOM 638 O O . ASP A 1 80 ? 19.633 -5.335 -1.009 1.00 55.41 80 ASP A O 1
ATOM 642 N N . ARG A 1 81 ? 21.590 -6.215 -0.356 1.00 47.78 81 ARG A N 1
ATOM 643 C CA . ARG A 1 81 ? 22.400 -5.869 -1.547 1.00 47.78 81 ARG A CA 1
ATOM 644 C C . ARG A 1 81 ? 21.906 -6.486 -2.873 1.00 47.78 81 ARG A C 1
ATOM 646 O O . ARG A 1 81 ? 22.640 -6.496 -3.856 1.00 47.78 81 ARG A O 1
ATOM 653 N N . GLY A 1 82 ? 20.686 -7.015 -2.911 1.00 51.50 82 GLY A N 1
ATOM 654 C CA . GLY A 1 82 ? 19.978 -7.344 -4.138 1.00 51.50 82 GLY A CA 1
ATOM 655 C C . GLY A 1 82 ? 19.318 -6.087 -4.694 1.00 51.50 82 GLY A C 1
ATOM 656 O O . GLY A 1 82 ? 18.197 -5.759 -4.306 1.00 51.50 82 GLY A O 1
ATOM 657 N N . GLN A 1 83 ? 20.023 -5.401 -5.595 1.00 53.38 83 GLN A N 1
ATOM 658 C CA . GLN A 1 83 ? 19.471 -4.376 -6.490 1.00 53.38 83 GLN A CA 1
ATOM 659 C C . GLN A 1 83 ? 18.126 -4.859 -7.078 1.00 53.38 83 GLN A C 1
ATOM 661 O O . GLN A 1 83 ? 17.955 -6.068 -7.270 1.00 53.38 83 GLN A O 1
ATOM 666 N N . ASN A 1 84 ? 17.179 -3.950 -7.357 1.00 59.25 84 ASN A N 1
ATOM 667 C CA . ASN A 1 84 ? 15.865 -4.208 -7.979 1.00 59.25 84 ASN A CA 1
ATOM 668 C C . ASN A 1 84 ? 14.667 -4.505 -7.054 1.00 59.25 84 ASN A C 1
ATOM 670 O O . ASN A 1 84 ? 13.647 -5.019 -7.520 1.00 59.25 84 ASN A O 1
ATOM 674 N N . GLN A 1 85 ? 14.703 -4.194 -5.753 1.00 67.94 85 GLN A N 1
ATOM 675 C CA . GLN A 1 85 ? 13.513 -4.418 -4.905 1.00 67.94 85 GLN A CA 1
ATOM 676 C C . GLN A 1 85 ? 12.357 -3.458 -5.214 1.00 67.94 85 GLN A C 1
ATOM 678 O O . GLN A 1 85 ? 11.197 -3.861 -5.127 1.00 67.94 85 GLN A O 1
ATOM 683 N N . VAL A 1 86 ? 12.652 -2.218 -5.617 1.00 72.06 86 VAL A N 1
ATOM 684 C CA . VAL A 1 86 ? 11.614 -1.254 -6.018 1.00 72.06 86 VAL A CA 1
ATOM 685 C C . VAL A 1 86 ? 10.984 -1.647 -7.356 1.00 72.06 86 VAL A C 1
ATOM 687 O O . VAL A 1 86 ? 9.781 -1.473 -7.528 1.00 72.06 86 VAL A O 1
ATOM 690 N N . LEU A 1 87 ? 11.736 -2.296 -8.252 1.00 71.94 87 LEU A N 1
ATOM 691 C CA . LEU A 1 87 ? 11.203 -2.833 -9.510 1.00 71.94 87 LEU A CA 1
ATOM 692 C C . LEU A 1 87 ? 10.141 -3.918 -9.302 1.00 71.94 87 LEU A C 1
ATOM 694 O O . LEU A 1 87 ? 9.215 -4.017 -10.095 1.00 71.94 87 LEU A O 1
ATOM 698 N N . LYS A 1 88 ? 10.203 -4.678 -8.201 1.00 69.19 88 LYS A N 1
ATOM 699 C CA . LYS A 1 88 ? 9.166 -5.671 -7.845 1.00 69.19 88 LYS A CA 1
ATOM 700 C C . LYS A 1 88 ? 7.848 -5.036 -7.386 1.00 69.19 88 LYS A C 1
ATOM 702 O O . LYS A 1 88 ? 6.824 -5.713 -7.286 1.00 69.19 88 LYS A O 1
ATOM 707 N N . LEU A 1 89 ? 7.885 -3.748 -7.049 1.00 69.56 89 LEU A N 1
ATOM 708 C CA . LEU A 1 89 ? 6.717 -2.957 -6.671 1.00 69.56 89 LEU A CA 1
ATOM 709 C C . LEU A 1 89 ? 6.181 -2.132 -7.848 1.00 69.56 89 LEU A C 1
ATOM 711 O O . LEU A 1 89 ? 5.062 -1.629 -7.763 1.00 69.56 89 LEU A O 1
ATOM 715 N N . ALA A 1 90 ? 6.969 -1.978 -8.913 1.00 75.94 90 ALA A N 1
ATOM 716 C CA . ALA A 1 90 ? 6.594 -1.223 -10.094 1.00 75.94 90 ALA A CA 1
ATOM 717 C C . ALA A 1 90 ? 5.634 -2.042 -10.962 1.00 75.94 90 ALA A C 1
ATOM 719 O O . ALA A 1 90 ? 5.884 -3.210 -11.259 1.00 75.94 90 ALA A O 1
ATOM 720 N N . ASP A 1 91 ? 4.538 -1.415 -11.386 1.00 76.69 91 ASP A N 1
ATOM 721 C CA . ASP A 1 91 ? 3.714 -1.973 -12.452 1.00 76.69 91 ASP A CA 1
ATOM 722 C C . ASP A 1 91 ? 4.554 -2.080 -13.737 1.00 76.69 91 ASP A C 1
ATOM 724 O O . ASP A 1 91 ? 5.439 -1.252 -13.974 1.00 76.69 91 ASP A O 1
ATOM 728 N N . VAL A 1 92 ? 4.276 -3.080 -14.577 1.00 73.69 92 VAL A N 1
ATOM 729 C CA . VAL A 1 92 ? 5.010 -3.308 -15.832 1.00 73.69 92 VAL A CA 1
ATOM 730 C C . VAL A 1 92 ? 5.019 -2.061 -16.718 1.00 73.69 92 VAL A C 1
ATOM 732 O O . VAL A 1 92 ? 6.010 -1.795 -17.392 1.00 73.69 92 VAL A O 1
ATOM 735 N N . VAL A 1 93 ? 3.950 -1.259 -16.661 1.00 80.69 93 VAL A N 1
ATOM 736 C CA . VAL A 1 93 ? 3.812 -0.027 -17.449 1.00 80.69 93 VAL A CA 1
ATOM 737 C C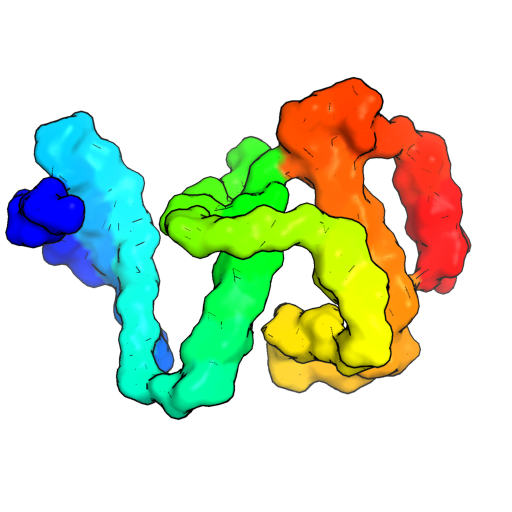 . VAL A 1 93 ? 4.817 1.043 -17.025 1.00 80.69 93 VAL A C 1
ATOM 739 O O . VAL A 1 93 ? 5.339 1.757 -17.873 1.00 80.69 93 VAL A O 1
ATOM 742 N N . ILE A 1 94 ? 5.112 1.144 -15.728 1.00 84.44 94 ILE A N 1
ATOM 743 C CA . ILE A 1 94 ? 6.016 2.167 -15.178 1.00 84.44 94 ILE A CA 1
ATOM 744 C C . ILE A 1 94 ? 7.424 1.625 -14.918 1.00 84.44 94 ILE A C 1
ATOM 746 O O . ILE A 1 94 ? 8.295 2.357 -14.455 1.00 84.44 94 ILE A O 1
ATOM 750 N N . MET A 1 95 ? 7.664 0.339 -15.187 1.00 82.81 95 MET A N 1
ATOM 751 C CA . MET A 1 95 ? 8.915 -0.327 -14.836 1.00 82.81 95 MET A CA 1
ATOM 752 C C . MET A 1 95 ? 10.125 0.359 -15.481 1.00 82.81 95 MET A C 1
ATOM 754 O O . MET A 1 95 ? 11.127 0.554 -14.802 1.00 82.81 95 MET A O 1
ATOM 758 N N . ALA A 1 96 ? 10.026 0.777 -16.747 1.00 85.75 96 ALA A N 1
ATOM 759 C CA . ALA A 1 96 ? 11.120 1.451 -17.451 1.00 85.75 96 ALA A CA 1
ATOM 760 C C . ALA A 1 96 ? 11.554 2.756 -16.755 1.00 85.75 96 ALA A C 1
ATOM 762 O O . ALA A 1 96 ? 12.748 2.990 -16.566 1.00 85.75 96 ALA A O 1
ATOM 763 N N . ASP A 1 97 ? 10.590 3.559 -16.300 1.00 86.31 97 ASP A N 1
ATOM 764 C CA . ASP A 1 97 ? 10.862 4.801 -15.573 1.00 86.31 97 ASP A CA 1
ATOM 765 C C . ASP A 1 97 ? 11.470 4.531 -14.194 1.00 86.31 97 ASP A C 1
ATOM 767 O O . ASP A 1 97 ? 12.370 5.247 -13.751 1.00 86.31 97 ASP A O 1
ATOM 771 N N . VAL A 1 98 ? 11.007 3.474 -13.518 1.00 85.25 98 VAL A N 1
ATOM 772 C CA . VAL A 1 98 ? 11.544 3.075 -12.213 1.00 85.25 98 VAL A CA 1
ATOM 773 C C . VAL A 1 98 ? 12.975 2.551 -12.343 1.00 85.25 98 VAL A C 1
ATOM 775 O O . VAL A 1 98 ? 13.788 2.869 -11.482 1.00 85.25 98 VAL A O 1
ATOM 778 N N . VAL A 1 99 ? 13.315 1.821 -13.414 1.00 85.56 99 VAL A N 1
ATOM 779 C CA . VAL A 1 99 ? 14.704 1.402 -13.696 1.00 85.56 99 VAL A CA 1
ATOM 780 C C . VAL A 1 99 ? 15.594 2.625 -13.894 1.00 85.56 99 VAL A C 1
ATOM 782 O O . VAL A 1 99 ? 16.668 2.710 -13.307 1.00 85.56 99 VAL A O 1
ATOM 785 N N . ALA A 1 100 ? 15.141 3.594 -14.690 1.00 87.38 100 ALA A N 1
ATOM 786 C CA . ALA A 1 100 ? 15.920 4.794 -14.983 1.00 87.38 100 ALA A CA 1
ATOM 787 C C . ALA A 1 100 ? 16.151 5.684 -13.748 1.00 87.38 100 ALA A C 1
ATOM 789 O O . ALA A 1 100 ? 17.105 6.461 -13.720 1.00 87.38 100 ALA A O 1
ATOM 790 N N . LYS A 1 101 ? 15.277 5.596 -12.737 1.00 88.31 101 LYS A N 1
ATOM 791 C CA . LYS A 1 101 ? 15.272 6.461 -11.548 1.00 88.31 101 LYS A CA 1
ATOM 792 C C . LYS A 1 101 ? 15.230 5.663 -10.243 1.00 88.31 101 LYS A C 1
ATOM 794 O O . LYS A 1 101 ? 14.587 6.090 -9.283 1.00 88.31 101 LYS A O 1
ATOM 799 N N . GLU A 1 102 ? 15.892 4.507 -10.186 1.00 83.62 102 GLU A N 1
ATOM 800 C CA . GLU A 1 102 ? 15.765 3.590 -9.044 1.00 83.62 102 GLU A CA 1
ATOM 801 C C . GLU A 1 102 ? 16.165 4.260 -7.721 1.00 83.62 102 GLU A C 1
ATOM 803 O O . GLU A 1 102 ? 15.384 4.243 -6.770 1.00 83.62 102 GLU A O 1
ATOM 808 N N . ASP A 1 103 ? 17.324 4.920 -7.669 1.00 84.44 103 ASP A N 1
ATOM 809 C CA . ASP A 1 103 ? 17.822 5.581 -6.453 1.00 84.44 103 ASP A CA 1
ATOM 810 C C . ASP A 1 103 ? 16.877 6.681 -5.957 1.00 84.44 103 ASP A C 1
ATOM 812 O O . ASP A 1 103 ? 16.576 6.780 -4.762 1.00 84.44 103 ASP A O 1
ATOM 816 N N . ALA A 1 104 ? 16.350 7.469 -6.894 1.00 87.50 104 ALA A N 1
ATOM 817 C CA . ALA A 1 104 ? 15.357 8.500 -6.636 1.00 87.50 104 ALA A CA 1
ATOM 818 C C . ALA A 1 104 ? 14.068 7.903 -6.049 1.00 87.50 104 ALA A C 1
ATOM 820 O O . ALA A 1 104 ? 13.554 8.373 -5.032 1.00 87.50 104 ALA A O 1
ATOM 821 N N . MET A 1 105 ? 13.575 6.813 -6.638 1.00 85.25 105 MET A N 1
ATOM 822 C CA . MET A 1 105 ? 12.379 6.115 -6.169 1.00 85.25 105 MET A CA 1
ATOM 823 C C . MET A 1 105 ? 12.590 5.457 -4.802 1.00 85.25 105 MET A C 1
ATOM 825 O O . MET A 1 105 ? 11.722 5.558 -3.933 1.00 85.25 105 MET A O 1
ATOM 829 N N . VAL A 1 106 ? 13.748 4.835 -4.566 1.00 82.44 106 VAL A N 1
ATOM 830 C CA . VAL A 1 106 ? 14.139 4.287 -3.258 1.00 82.44 106 VAL A CA 1
ATOM 831 C C . VAL A 1 106 ? 14.129 5.386 -2.197 1.00 82.44 106 VAL A C 1
ATOM 833 O O . VAL A 1 106 ? 13.570 5.195 -1.113 1.00 82.44 106 VAL A O 1
ATOM 836 N N . ALA A 1 107 ? 14.723 6.541 -2.494 1.00 86.56 107 ALA A N 1
ATOM 837 C CA . ALA A 1 107 ? 14.794 7.661 -1.567 1.00 86.56 107 ALA A CA 1
ATOM 838 C C . ALA A 1 107 ? 13.407 8.280 -1.298 1.00 86.56 107 ALA A C 1
ATOM 840 O O . ALA A 1 107 ? 13.062 8.521 -0.137 1.00 86.56 107 ALA A O 1
ATOM 841 N N . CYS A 1 108 ? 12.561 8.418 -2.324 1.00 87.62 108 CYS A N 1
ATOM 842 C CA . CYS A 1 108 ? 11.164 8.837 -2.182 1.00 87.62 108 CYS A CA 1
ATOM 843 C C . CYS A 1 108 ? 10.346 7.865 -1.320 1.00 87.62 108 CYS A C 1
ATOM 845 O O . CYS A 1 108 ? 9.591 8.297 -0.448 1.00 87.62 108 CYS A O 1
ATOM 847 N N . LEU A 1 109 ? 10.509 6.551 -1.507 1.00 83.12 109 LEU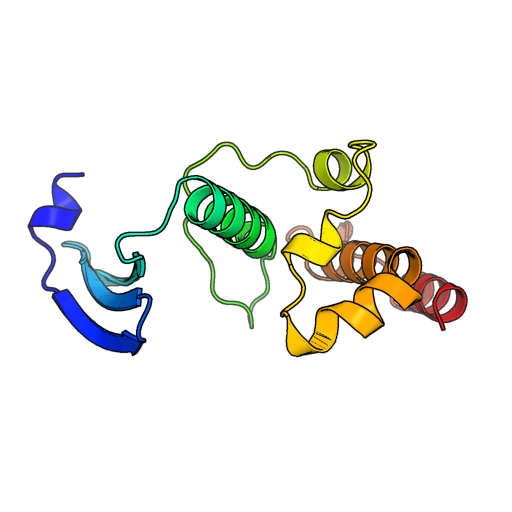 A N 1
ATOM 848 C CA . LEU A 1 109 ? 9.812 5.541 -0.703 1.00 83.12 109 LEU A CA 1
ATOM 849 C C . LEU A 1 109 ? 10.267 5.556 0.761 1.00 83.12 109 LEU A C 1
ATOM 851 O O . LEU A 1 109 ? 9.427 5.460 1.659 1.00 83.12 109 LEU A O 1
ATOM 855 N N . LYS A 1 110 ? 11.573 5.718 1.012 1.00 84.50 110 LYS A N 1
ATOM 856 C CA . LYS A 1 110 ? 12.118 5.907 2.367 1.00 84.50 110 LYS A CA 1
ATOM 857 C C . LYS A 1 110 ? 11.512 7.139 3.033 1.00 84.50 110 LYS A C 1
ATOM 859 O O . LYS A 1 110 ? 11.042 7.046 4.166 1.00 84.50 110 LYS A O 1
ATOM 864 N N . LEU A 1 111 ? 11.470 8.265 2.320 1.00 89.50 111 LEU A N 1
ATOM 865 C CA . LEU A 1 111 ? 10.865 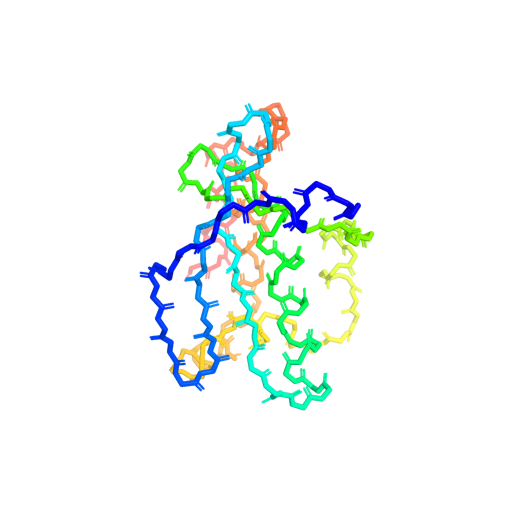9.494 2.823 1.00 89.50 111 LEU A CA 1
ATOM 866 C C . LEU A 1 111 ? 9.376 9.299 3.131 1.00 89.50 111 LEU A C 1
ATOM 868 O O . LEU A 1 111 ? 8.935 9.600 4.239 1.00 89.50 111 LEU A O 1
ATOM 872 N N . GLY A 1 112 ? 8.614 8.734 2.190 1.00 87.19 112 GLY A N 1
ATOM 873 C CA . GLY A 1 112 ? 7.189 8.459 2.361 1.00 87.19 112 GLY A CA 1
ATOM 874 C C . GLY A 1 112 ? 6.898 7.570 3.572 1.00 87.19 112 GLY A C 1
ATOM 875 O O . GLY A 1 112 ? 5.944 7.825 4.308 1.00 87.19 112 GLY A O 1
ATOM 876 N N . PHE A 1 113 ? 7.739 6.564 3.832 1.00 82.69 113 PHE A N 1
ATOM 877 C CA . PHE A 1 113 ? 7.614 5.718 5.019 1.00 82.69 113 PHE A CA 1
ATOM 878 C C . PHE A 1 113 ? 7.853 6.491 6.318 1.00 82.69 113 PHE A C 1
ATOM 880 O O . PHE A 1 113 ? 7.061 6.367 7.255 1.00 82.69 113 PHE A O 1
ATOM 887 N N . SER A 1 114 ? 8.895 7.321 6.365 1.00 87.19 114 SER A N 1
ATOM 888 C CA . SER A 1 114 ? 9.171 8.176 7.522 1.00 87.19 114 SER A CA 1
ATOM 889 C C . SER A 1 114 ? 8.029 9.168 7.771 1.00 87.19 114 SER A C 1
ATOM 891 O O . SER A 1 114 ? 7.608 9.340 8.913 1.00 87.19 114 SER A O 1
ATOM 893 N N . CYS A 1 115 ? 7.443 9.746 6.717 1.00 89.19 115 CYS A N 1
ATOM 894 C CA . CYS A 1 115 ? 6.264 10.615 6.812 1.00 89.19 115 CYS A CA 1
ATOM 895 C C . CYS A 1 115 ? 5.021 9.874 7.333 1.00 89.19 115 CYS A C 1
ATOM 897 O O . CYS A 1 115 ? 4.251 10.418 8.124 1.00 89.19 115 CYS A O 1
ATOM 899 N N . ALA A 1 116 ? 4.834 8.617 6.926 1.00 85.94 116 ALA A N 1
ATOM 900 C CA . ALA A 1 116 ? 3.731 7.764 7.364 1.00 85.94 116 ALA A CA 1
ATOM 901 C C . ALA A 1 116 ? 4.027 6.999 8.670 1.00 85.94 116 ALA A C 1
ATOM 903 O O . ALA A 1 116 ? 3.303 6.058 9.009 1.00 85.94 116 ALA A O 1
ATOM 904 N N . CYS A 1 117 ? 5.078 7.371 9.410 1.00 82.88 117 CYS A N 1
ATOM 905 C CA . CYS A 1 117 ? 5.432 6.699 10.653 1.00 82.88 117 CYS A CA 1
ATOM 906 C C . CYS A 1 117 ? 4.286 6.800 11.671 1.00 82.88 117 CYS A C 1
ATOM 908 O O . CYS A 1 117 ? 3.669 7.854 11.850 1.00 82.88 117 CYS A O 1
ATOM 910 N N . PHE A 1 118 ? 3.984 5.696 12.357 1.00 78.25 118 PHE A N 1
ATOM 911 C CA . PHE A 1 118 ? 2.911 5.673 13.354 1.00 78.25 118 PHE A CA 1
ATOM 912 C C . PHE A 1 118 ? 3.222 6.571 14.559 1.00 78.25 118 PHE A C 1
ATOM 914 O O . PHE A 1 118 ? 2.304 7.157 15.120 1.00 78.25 118 PHE A O 1
ATOM 921 N N . ALA A 1 119 ? 4.503 6.690 14.910 1.00 82.62 119 ALA A N 1
ATOM 922 C CA . ALA A 1 119 ? 5.031 7.578 15.937 1.00 82.62 119 ALA A CA 1
ATOM 923 C C . ALA A 1 119 ? 5.227 8.991 15.349 1.00 82.62 119 ALA A C 1
ATOM 925 O O . ALA A 1 119 ? 6.145 9.163 14.538 1.00 82.62 119 ALA A O 1
ATOM 926 N N . PRO A 1 120 ? 4.378 9.986 15.684 1.00 86.06 120 PRO A N 1
ATOM 927 C CA . PRO A 1 120 ? 4.458 11.326 15.100 1.00 86.06 120 PRO A CA 1
ATOM 928 C C . PRO A 1 120 ? 5.813 12.004 15.320 1.00 86.06 120 PRO A C 1
ATOM 930 O O . PRO A 1 120 ? 6.303 12.687 14.430 1.00 86.06 120 PRO A O 1
ATOM 933 N N . GLU A 1 121 ? 6.446 11.754 16.463 1.00 89.69 121 GLU A N 1
ATOM 934 C CA . GLU A 1 121 ? 7.756 12.281 16.851 1.00 89.69 121 GLU A CA 1
ATOM 935 C C . GLU A 1 121 ? 8.923 11.719 16.027 1.00 89.69 121 GLU A C 1
ATOM 937 O O . GLU A 1 121 ? 10.012 12.281 16.036 1.00 89.69 121 GLU A O 1
ATOM 942 N N . LYS A 1 122 ? 8.705 10.612 15.307 1.00 88.12 122 LYS A N 1
ATOM 943 C CA . LYS A 1 122 ? 9.695 10.017 14.397 1.00 88.12 122 LYS A CA 1
ATOM 944 C C . LYS A 1 122 ? 9.507 10.460 12.948 1.00 88.12 122 LYS A C 1
ATOM 946 O O . LYS A 1 122 ? 10.259 10.014 12.082 1.00 88.12 122 LYS A O 1
ATOM 951 N N . ARG A 1 123 ? 8.476 11.258 12.660 1.00 91.69 123 ARG A N 1
ATOM 952 C CA . ARG A 1 123 ? 8.249 11.795 11.318 1.00 91.69 123 ARG A CA 1
ATOM 953 C C . ARG A 1 123 ? 9.230 12.939 11.065 1.00 91.69 123 ARG A C 1
ATOM 955 O O . ARG A 1 123 ? 9.499 13.707 11.987 1.00 91.69 123 ARG A O 1
ATOM 962 N N . PRO A 1 124 ? 9.741 13.080 9.834 1.00 94.62 124 PRO A N 1
ATOM 963 C CA . PRO A 1 124 ? 10.590 14.205 9.492 1.00 94.62 124 PRO A CA 1
ATOM 964 C C . PRO A 1 124 ? 9.781 15.500 9.552 1.00 94.62 124 PRO A C 1
ATOM 966 O O . PRO A 1 124 ? 8.583 15.533 9.248 1.00 94.62 124 PRO A O 1
ATOM 969 N N . SER A 1 125 ? 10.458 16.587 9.895 1.00 96.06 125 SER A N 1
ATOM 970 C CA . SER A 1 125 ? 9.941 17.927 9.655 1.00 96.06 125 SER A CA 1
ATOM 971 C C . SER A 1 125 ? 9.780 18.173 8.152 1.00 96.06 125 SER A C 1
ATOM 973 O O . SER A 1 125 ? 10.467 17.576 7.319 1.00 96.06 125 SER A O 1
ATOM 975 N N . MET A 1 126 ? 8.918 19.122 7.782 1.00 95.56 126 MET A N 1
ATOM 976 C CA . MET A 1 126 ? 8.785 19.533 6.380 1.00 95.56 126 MET A CA 1
ATOM 977 C C . MET A 1 126 ? 10.113 20.015 5.781 1.00 95.56 126 MET A C 1
ATOM 979 O O . MET A 1 126 ? 10.367 19.782 4.605 1.00 95.56 126 MET A O 1
ATOM 983 N N . LYS A 1 127 ? 10.987 20.632 6.590 1.00 96.62 127 LYS A N 1
ATOM 984 C CA . LYS A 1 127 ? 12.324 21.062 6.160 1.00 96.62 127 LYS A CA 1
ATOM 985 C C . LYS A 1 127 ? 13.202 19.871 5.770 1.00 96.62 127 LYS A C 1
ATOM 987 O O . LYS A 1 127 ? 13.826 19.899 4.718 1.00 96.62 127 LYS A O 1
ATOM 992 N N . GLU A 1 128 ? 13.235 18.828 6.593 1.00 95.69 128 GLU A N 1
ATOM 993 C CA . GLU A 1 128 ? 14.001 17.609 6.297 1.00 95.69 128 GLU A CA 1
ATOM 994 C C . GLU A 1 128 ? 13.421 16.865 5.090 1.00 95.69 128 GLU A C 1
ATOM 996 O O . GLU A 1 128 ? 14.173 16.384 4.246 1.00 95.69 128 GLU A O 1
ATOM 1001 N N . ALA A 1 129 ? 12.091 16.814 4.966 1.00 95.25 129 ALA A N 1
ATOM 1002 C CA . ALA A 1 129 ? 11.435 16.204 3.815 1.00 95.25 129 ALA A CA 1
ATOM 1003 C C . ALA A 1 129 ? 11.776 16.928 2.503 1.00 95.25 129 ALA A C 1
ATOM 1005 O O . ALA A 1 129 ? 12.124 16.275 1.520 1.00 95.25 129 ALA A O 1
ATOM 1006 N N . LEU A 1 130 ? 11.739 18.265 2.500 1.00 95.44 130 LEU A N 1
ATOM 1007 C CA . LEU A 1 130 ? 12.122 19.079 1.344 1.00 95.44 130 LEU A CA 1
ATOM 1008 C C . LEU A 1 130 ? 13.586 18.867 0.963 1.00 95.44 130 LEU A C 1
ATOM 1010 O O . LEU A 1 130 ? 13.868 18.620 -0.201 1.00 95.44 130 LEU A O 1
ATOM 1014 N N . GLN A 1 131 ? 14.500 18.847 1.936 1.00 95.12 131 GLN A N 1
ATOM 1015 C CA . GLN A 1 131 ? 15.919 18.578 1.674 1.00 95.12 131 GLN A CA 1
ATOM 1016 C C . GLN A 1 131 ? 16.165 17.212 1.026 1.00 95.12 131 GLN A C 1
ATOM 1018 O O . GLN A 1 131 ? 17.133 17.047 0.287 1.00 95.12 131 GLN A O 1
ATOM 1023 N N . VAL A 1 132 ? 15.339 16.210 1.33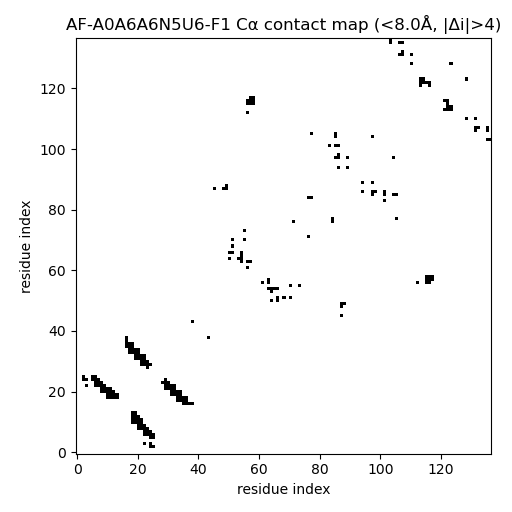5 1.00 93.38 132 VAL A N 1
ATOM 1024 C CA . VAL A 1 132 ? 15.417 14.901 0.679 1.00 93.38 132 VAL A CA 1
ATOM 1025 C C . VAL A 1 132 ? 14.866 14.987 -0.743 1.00 93.38 132 VAL A C 1
ATOM 1027 O O . VAL A 1 132 ? 15.522 14.505 -1.658 1.00 93.38 132 VAL A O 1
ATOM 1030 N N . LEU A 1 133 ? 13.717 15.635 -0.952 1.00 93.12 133 LEU A N 1
ATOM 1031 C CA . LEU A 1 133 ? 13.115 15.795 -2.283 1.00 93.12 133 LEU A CA 1
ATOM 1032 C C . LEU A 1 133 ? 14.001 16.610 -3.236 1.00 93.12 133 LEU A C 1
ATOM 1034 O O . LEU A 1 133 ? 14.192 16.204 -4.376 1.00 93.12 133 LEU A O 1
ATOM 1038 N N . GLU A 1 134 ? 14.608 17.697 -2.764 1.00 94.88 134 GLU A N 1
ATOM 1039 C CA . GLU A 1 134 ? 15.543 18.529 -3.538 1.00 94.88 134 GLU A CA 1
ATOM 1040 C C . GLU A 1 134 ? 16.796 17.765 -3.981 1.00 94.88 134 GLU A C 1
ATOM 1042 O O . GLU A 1 134 ? 17.395 18.104 -4.991 1.00 94.88 134 GLU A O 1
ATOM 1047 N N . LYS A 1 135 ? 17.202 16.722 -3.246 1.00 90.25 135 LYS A N 1
ATOM 1048 C CA . LYS A 1 135 ? 18.327 15.854 -3.636 1.00 90.25 135 LYS A CA 1
ATOM 1049 C C . LYS A 1 135 ? 17.946 14.796 -4.671 1.00 90.25 135 LYS A C 1
ATOM 1051 O O . LYS A 1 135 ? 18.833 14.146 -5.215 1.00 90.25 135 LYS A O 1
ATOM 1056 N N . ILE A 1 136 ? 16.649 14.563 -4.862 1.00 87.31 136 ILE A N 1
AT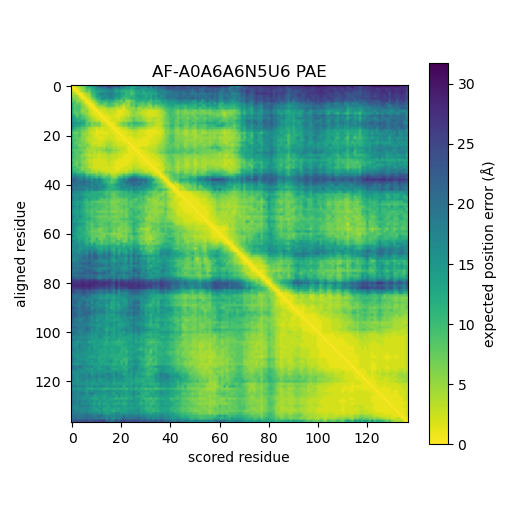OM 1057 C CA . ILE A 1 136 ? 16.097 13.513 -5.725 1.00 87.31 136 ILE A CA 1
ATOM 1058 C C . ILE A 1 136 ? 15.565 14.087 -7.052 1.00 87.31 136 ILE A C 1
ATOM 1060 O O . ILE A 1 136 ? 15.437 13.343 -8.026 1.00 87.31 136 ILE A O 1
ATOM 1064 N N . THR A 1 137 ? 15.231 15.380 -7.071 1.00 74.62 137 THR A N 1
ATOM 1065 C CA . THR A 1 137 ? 14.656 16.102 -8.220 1.00 74.62 137 THR A CA 1
ATOM 1066 C C . THR A 1 137 ? 15.753 16.761 -9.042 1.00 74.62 137 THR A C 1
ATOM 1068 O O . THR A 1 137 ? 15.643 16.714 -10.286 1.00 74.62 137 THR A O 1
#

Foldseek 3Di:
DVQQVPWDWDWPDDDPFWTWIWTAGPVRDTDTDIDGDDDDPVVVVLVCLLLLLLCLFDDPPRDNDDDPDPNDDPVVVVPPPPPCSVLSVDDPVCSVVCVVQVVLVSLVSVLVSLCRDPPNVSRDDPVVSVVSNVVSD

InterPro domains:
  IPR011009 Protein kinase-like domain superfamily [SSF56112] (11-64)
  IPR046959 Pollen receptor-like kinase 1-6/SFR4-like [PTHR48007] (1-64)

Radius of gyration: 17.85 Å; Cα contacts (8 Å, |Δi|>4): 128; chains: 1; bounding box: 43×42×34 Å

Nearest PDB structures (foldseek):
  8gmd-assembly2_B  TM=8.637E-01  e=1.265E-01  Homo sapiens
  8gmc-assembly2_B  TM=8.450E-01  e=4.320E-01  Homo sapiens
  5igw-assembly1_A  TM=6.001E-01  e=8.222E-01  Escherichia coli
  8s4s-assembly1_A  TM=3.376E-01  e=1.865E+00  Enterococcus faecalis
  8s4s-assembly1_B  TM=3.083E-01  e=1.659E+00  Enterococcus faecalis

Organism: Hevea brasiliensis (NCBI:txid3981)

pLDDT: mean 76.81, std 12.54, range [44.0, 96.62]

Mean predicted aligned error: 10.49 Å

Secondary structure (DSSP, 8-state):
-TTTTTSEEEEEEEETTEEEEEEE-TTS-EEEEEEE-S--HHHHHHHHHHHHHHTT---TTS------S----HHHHHTSS-S-TTTTTS-TTTHHHHHHTHHHHHHHHHHHHHHT-SSGGGSPPHHHHHHHHHTT-